Protein AF-A0A952DDN9-F1 (afdb_monomer)

Sequence (124 aa):
MRELANSASNWIVPLLILAVPLYAYAVKRIRVYESFIEGAKEGFTIGVRIMPYLVAILVAIGMFRASGAMDALVWIIRPLTEWAGFPPEALPSSLMRSLSGSAAFAMSSEIFKQYGPDSFIGRL

Radius of gyration: 21.86 Å; Cα contacts (8 Å, |Δi|>4): 52; chains: 1; bounding box: 44×43×56 Å

pLDDT: mean 84.88, std 7.27, range [63.59, 96.44]

Solvent-accessible surface area (backbone atoms only — not comparable to full-atom values): 6940 Å² total; per-residue (Å²): 109,71,68,59,53,52,53,56,58,68,47,48,59,62,48,48,67,51,47,55,53,49,45,38,38,75,75,66,66,43,65,54,67,63,54,49,54,52,52,50,53,53,51,49,55,50,48,64,65,47,48,61,58,53,51,52,52,54,49,51,51,49,49,40,53,74,69,46,52,51,61,55,50,38,63,71,44,31,72,60,30,57,73,70,74,41,64,54,85,48,49,66,54,53,52,36,38,76,78,31,65,69,56,24,52,54,49,50,53,50,42,30,72,74,65,32,55,85,30,76,76,46,69,107

Secondary structure (DSSP, 8-state):
-HHHHHHHHHHHHHHHHHHHHHHHHHTT---HHHHHHHHHHHHHHHHHHHHHHHHHHHHHHHHHHHTTHHHHHHHHHHHHHHHTT--GGGHHHHHHHHH-HHHHHHHHHHHHHHH-TTSTTTT-

Mean predicted aligned error: 8.94 Å

Structure (mmCIF, N/CA/C/O backbone):
data_AF-A0A952DDN9-F1
#
_entry.id   AF-A0A952DDN9-F1
#
loop_
_atom_site.group_PDB
_atom_site.id
_atom_site.type_symbol
_atom_site.label_atom_id
_atom_site.label_alt_id
_atom_site.label_comp_id
_atom_site.label_asym_id
_atom_site.label_entity_id
_atom_site.label_seq_id
_atom_site.pdbx_PDB_ins_code
_atom_site.Cartn_x
_atom_site.Cartn_y
_atom_site.Cartn_z
_atom_site.occupancy
_atom_site.B_iso_or_equiv
_atom_site.auth_seq_id
_atom_site.auth_comp_id
_atom_site.auth_asym_id
_atom_site.auth_atom_id
_atom_site.pdbx_PDB_model_num
ATOM 1 N N . MET A 1 1 ? 7.404 -31.406 11.100 1.00 63.59 1 MET A N 1
ATOM 2 C CA . MET A 1 1 ? 7.764 -30.051 11.599 1.00 63.59 1 MET A CA 1
ATOM 3 C C . MET A 1 1 ? 7.113 -28.919 10.808 1.00 63.59 1 MET A C 1
ATOM 5 O O . MET A 1 1 ? 6.492 -28.081 11.443 1.00 63.59 1 MET A O 1
ATOM 9 N N . ARG A 1 2 ? 7.183 -28.890 9.465 1.00 72.19 2 ARG A N 1
ATOM 10 C CA . ARG A 1 2 ? 6.550 -27.824 8.653 1.00 72.19 2 ARG A CA 1
ATOM 11 C C . ARG A 1 2 ? 5.021 -27.731 8.819 1.00 72.19 2 ARG A C 1
ATOM 13 O O . ARG A 1 2 ? 4.493 -26.634 8.911 1.00 72.19 2 ARG A O 1
ATOM 20 N N . GLU A 1 3 ? 4.321 -28.857 8.958 1.00 74.50 3 GLU A N 1
ATOM 21 C CA . GLU A 1 3 ? 2.856 -28.869 9.145 1.00 74.50 3 GLU A CA 1
ATOM 22 C C . GLU A 1 3 ? 2.392 -28.311 10.501 1.00 74.50 3 GLU A C 1
ATOM 24 O O . GLU A 1 3 ? 1.387 -27.604 10.574 1.00 74.50 3 GLU A O 1
ATOM 29 N N . LEU A 1 4 ? 3.158 -28.558 11.571 1.00 75.38 4 LEU A N 1
ATOM 30 C CA . LEU A 1 4 ? 2.894 -27.984 12.896 1.00 75.38 4 LEU A CA 1
ATOM 31 C C . LEU A 1 4 ? 3.148 -26.469 12.904 1.00 75.38 4 LEU A C 1
ATOM 33 O O . LEU A 1 4 ? 2.367 -25.721 13.485 1.00 75.38 4 LEU A O 1
ATOM 37 N N . ALA A 1 5 ? 4.195 -26.012 12.211 1.00 77.50 5 ALA A N 1
ATOM 38 C CA . ALA A 1 5 ? 4.499 -24.589 12.060 1.00 77.50 5 ALA A CA 1
ATOM 39 C C . ALA A 1 5 ? 3.432 -23.843 11.235 1.00 77.50 5 ALA A C 1
ATOM 41 O O . ALA A 1 5 ? 3.024 -22.742 11.608 1.00 77.50 5 ALA A O 1
ATOM 42 N N . ASN A 1 6 ? 2.934 -24.457 10.157 1.00 81.25 6 ASN A N 1
ATOM 43 C CA . ASN A 1 6 ? 1.844 -23.900 9.351 1.00 81.25 6 ASN A CA 1
ATOM 44 C C . ASN A 1 6 ? 0.543 -23.820 10.156 1.00 81.25 6 ASN A C 1
ATOM 46 O O . ASN A 1 6 ? -0.137 -22.797 10.137 1.00 81.25 6 ASN A O 1
ATOM 50 N N . SER A 1 7 ? 0.235 -24.867 10.924 1.00 82.81 7 SER A N 1
ATOM 51 C CA . SER A 1 7 ? -0.935 -24.873 11.803 1.00 82.81 7 SER A CA 1
ATOM 52 C C . SER A 1 7 ? -0.839 -23.768 12.856 1.00 82.81 7 SER A C 1
ATOM 54 O O . SER A 1 7 ? -1.769 -22.983 12.991 1.00 82.81 7 SER A O 1
ATOM 56 N N . ALA A 1 8 ? 0.300 -23.629 13.543 1.00 83.31 8 ALA A N 1
ATOM 57 C CA . ALA A 1 8 ? 0.510 -22.569 14.532 1.00 83.31 8 ALA A CA 1
ATOM 58 C C . ALA A 1 8 ? 0.410 -21.156 13.926 1.00 83.31 8 ALA A C 1
ATOM 60 O O . ALA A 1 8 ? -0.198 -20.270 14.525 1.00 83.31 8 ALA A O 1
ATOM 61 N N . SER A 1 9 ? 0.951 -20.954 12.719 1.00 85.12 9 SER A N 1
ATOM 62 C CA . SER A 1 9 ? 0.891 -19.663 12.019 1.00 85.12 9 SER A CA 1
ATOM 63 C C . SER A 1 9 ? -0.544 -19.264 11.674 1.00 85.12 9 SER A C 1
ATOM 65 O O . SER A 1 9 ? -0.920 -18.107 11.852 1.00 85.12 9 SER A O 1
ATOM 67 N N . ASN A 1 10 ? -1.378 -20.223 11.263 1.00 89.31 10 ASN A N 1
ATOM 68 C CA . ASN A 1 10 ? -2.781 -19.964 10.929 1.00 89.31 10 ASN A CA 1
ATOM 69 C C . ASN A 1 10 ? -3.608 -19.502 12.141 1.00 89.31 10 ASN A C 1
ATOM 71 O O . ASN A 1 10 ? -4.561 -18.740 11.981 1.00 89.31 10 ASN A O 1
ATOM 75 N N . TRP A 1 11 ? -3.233 -19.912 13.356 1.00 92.06 11 TRP A N 1
ATOM 76 C CA . TRP A 1 11 ? -3.920 -19.514 14.590 1.00 92.06 11 TRP A CA 1
ATOM 77 C C . TRP A 1 11 ? -3.488 -18.150 15.135 1.00 92.06 11 TRP A C 1
ATOM 79 O O . TRP A 1 11 ? -4.188 -17.590 15.979 1.00 92.06 11 TRP A O 1
ATOM 89 N N . ILE A 1 12 ? -2.383 -17.578 14.647 1.00 91.25 12 ILE A N 1
ATOM 90 C CA . ILE A 1 12 ? -1.822 -16.349 15.221 1.00 91.2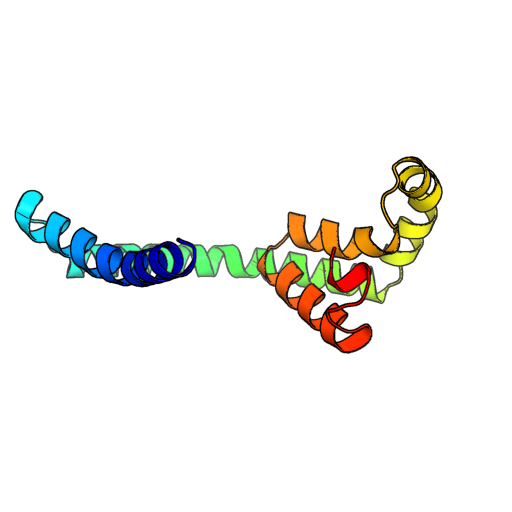5 12 ILE A CA 1
ATOM 91 C C . ILE A 1 12 ? -2.746 -15.141 15.010 1.00 91.25 12 ILE A C 1
ATOM 93 O O . ILE A 1 12 ? -2.951 -14.351 15.929 1.00 91.25 12 ILE A O 1
ATOM 97 N N . VAL A 1 13 ? -3.349 -15.019 13.821 1.00 91.75 13 VAL A N 1
ATOM 98 C CA . VAL A 1 13 ? -4.216 -13.883 13.471 1.00 91.75 13 VAL A CA 1
ATOM 99 C C . VAL A 1 13 ? -5.528 -13.916 14.265 1.00 91.75 13 VAL A C 1
ATOM 101 O O . VAL A 1 13 ? -5.823 -12.918 14.926 1.00 91.75 13 VAL A O 1
ATOM 104 N N . PRO A 1 14 ? -6.292 -15.030 14.299 1.00 93.44 14 PRO A N 1
ATOM 105 C CA . PRO A 1 14 ? -7.482 -15.124 15.145 1.00 93.44 14 PRO A CA 1
ATOM 106 C C . PRO A 1 14 ? -7.182 -14.863 16.623 1.00 93.44 14 PRO A C 1
ATOM 108 O O . PRO A 1 14 ? -7.935 -14.157 17.293 1.00 93.44 14 PRO A O 1
ATOM 111 N N . LEU A 1 15 ? -6.062 -15.394 17.126 1.00 94.62 15 LEU A N 1
ATOM 112 C CA . LEU A 1 15 ? -5.676 -15.226 18.521 1.00 94.62 15 LEU A CA 1
ATOM 113 C C . LEU A 1 15 ? -5.361 -13.766 18.849 1.00 94.62 15 LEU A C 1
ATOM 115 O O . LEU A 1 15 ? -5.801 -13.284 19.885 1.00 94.62 15 LEU A O 1
ATOM 119 N N . LEU A 1 16 ? -4.677 -13.034 17.966 1.00 92.94 16 LEU A N 1
ATOM 120 C CA . LEU A 1 16 ? -4.433 -11.600 18.149 1.00 92.94 16 LEU A CA 1
ATOM 121 C C . LEU A 1 16 ? -5.729 -10.782 18.134 1.00 92.94 16 LEU A C 1
ATOM 123 O O . LEU A 1 16 ? -5.917 -9.928 19.003 1.00 92.94 16 LEU A O 1
ATOM 127 N N . ILE A 1 17 ? -6.633 -11.070 17.191 1.00 91.50 17 ILE A N 1
ATOM 128 C CA . ILE A 1 17 ? -7.930 -10.385 17.078 1.00 91.50 17 ILE A CA 1
ATOM 129 C C . ILE A 1 17 ? -8.770 -10.584 18.344 1.00 91.50 17 ILE A C 1
ATOM 131 O O . ILE A 1 17 ? -9.499 -9.679 18.733 1.00 91.50 17 ILE A O 1
ATOM 135 N N . LEU A 1 18 ? -8.655 -11.734 19.011 1.00 93.12 18 LEU A N 1
ATOM 136 C CA . LEU A 1 18 ? -9.382 -12.017 20.246 1.00 93.12 18 LEU A CA 1
ATOM 137 C C . LEU A 1 18 ? -8.656 -11.476 21.492 1.00 93.12 18 LEU A C 1
ATOM 139 O O . LEU A 1 18 ? -9.268 -10.835 22.347 1.00 93.12 18 LEU A O 1
ATOM 143 N N . ALA A 1 19 ? -7.346 -11.709 21.595 1.00 93.50 19 ALA A N 1
ATOM 144 C CA . ALA A 1 19 ? -6.551 -11.416 22.784 1.00 93.50 19 ALA A CA 1
ATOM 145 C C . ALA A 1 19 ? -6.379 -9.913 23.036 1.00 93.50 19 ALA A C 1
ATOM 147 O O . ALA A 1 19 ? -6.438 -9.484 24.187 1.00 93.50 19 ALA A O 1
ATOM 148 N N . VAL A 1 20 ? -6.191 -9.102 21.988 1.00 92.81 20 VAL A N 1
ATOM 149 C CA . VAL A 1 20 ? -5.960 -7.655 22.138 1.00 92.81 20 VAL A CA 1
ATOM 150 C C . VAL A 1 20 ? -7.194 -6.937 22.722 1.00 92.81 20 VAL A C 1
ATOM 152 O O . VAL A 1 20 ? -7.042 -6.260 23.745 1.00 92.81 20 VAL A O 1
ATOM 155 N N . PRO A 1 21 ? -8.419 -7.116 22.181 1.00 91.06 21 PRO A N 1
ATOM 156 C CA . PRO A 1 21 ? -9.655 -6.622 22.795 1.00 91.06 21 PRO A CA 1
ATOM 157 C C . PRO A 1 21 ? -9.880 -7.134 24.217 1.00 91.06 21 PRO A C 1
ATOM 159 O O . PRO A 1 21 ? -10.199 -6.348 25.108 1.00 91.06 21 PRO A O 1
ATOM 162 N N . LEU A 1 22 ? -9.688 -8.439 24.446 1.00 92.06 22 LEU A N 1
ATOM 163 C CA . LEU A 1 22 ? -9.887 -9.050 25.763 1.00 92.06 22 LEU A CA 1
ATOM 164 C C . LEU A 1 22 ? -8.944 -8.462 26.808 1.00 92.06 22 LEU A C 1
ATOM 166 O O . LEU A 1 22 ? -9.384 -8.152 27.909 1.00 92.06 22 LEU A O 1
ATOM 170 N N . TYR A 1 23 ? -7.674 -8.255 26.468 1.00 92.12 23 TYR A N 1
ATOM 171 C CA . TYR A 1 23 ? -6.706 -7.621 27.358 1.00 92.12 23 TYR A CA 1
ATOM 172 C C . TYR A 1 23 ? -7.067 -6.157 27.646 1.00 92.12 23 TYR A C 1
ATOM 174 O O . TYR A 1 23 ? -7.045 -5.722 28.802 1.00 92.12 23 TYR A O 1
ATOM 182 N N . ALA A 1 24 ? -7.446 -5.397 26.614 1.00 90.38 24 ALA A N 1
ATOM 183 C CA . ALA A 1 24 ? -7.869 -4.006 26.762 1.00 90.38 24 ALA A CA 1
ATOM 184 C C . ALA A 1 24 ? -9.105 -3.869 27.669 1.00 90.38 24 ALA A C 1
ATOM 186 O O . ALA A 1 24 ? -9.168 -2.956 28.497 1.00 90.38 24 ALA A O 1
ATOM 187 N N . TYR A 1 25 ? -10.046 -4.808 27.564 1.00 90.88 25 TYR A N 1
ATOM 188 C CA . TYR A 1 25 ? -11.234 -4.866 28.407 1.00 90.88 25 TYR A CA 1
ATOM 189 C C . TYR A 1 25 ? -10.923 -5.346 29.834 1.00 90.88 25 TYR A C 1
ATOM 191 O O . TYR A 1 25 ? -11.250 -4.663 30.803 1.00 90.88 25 TYR A O 1
ATOM 199 N N . ALA A 1 26 ? -10.268 -6.501 29.983 1.00 89.50 26 ALA A N 1
ATOM 200 C CA . ALA A 1 26 ? -10.097 -7.177 31.268 1.00 89.50 26 ALA A CA 1
ATOM 201 C C . ALA A 1 26 ? -9.034 -6.529 32.168 1.00 89.50 26 ALA A C 1
ATOM 203 O O . ALA A 1 26 ? -9.232 -6.444 33.378 1.00 89.50 26 ALA A O 1
ATOM 204 N N . VAL A 1 27 ? -7.918 -6.063 31.595 1.00 90.00 27 VAL A N 1
ATOM 205 C CA . VAL A 1 27 ? -6.781 -5.524 32.365 1.00 90.00 27 VAL A CA 1
ATOM 206 C C . VAL A 1 27 ? -6.811 -4.003 32.407 1.00 90.00 27 VAL A C 1
ATOM 208 O O . VAL A 1 27 ? -6.642 -3.413 33.471 1.00 90.00 27 VAL A O 1
ATOM 211 N N . LYS A 1 28 ? -7.051 -3.349 31.264 1.00 85.75 28 LYS A N 1
ATOM 212 C CA . LYS A 1 28 ? -7.039 -1.879 31.187 1.00 85.75 28 LYS A CA 1
ATOM 213 C C . LYS A 1 28 ? -8.404 -1.222 31.425 1.00 85.75 28 LYS A C 1
ATOM 215 O O . LYS A 1 28 ? -8.446 -0.003 31.554 1.00 85.75 28 LYS A O 1
ATOM 220 N N . ARG A 1 29 ? -9.499 -1.996 31.490 1.00 87.50 29 ARG A N 1
ATOM 221 C CA . ARG A 1 29 ? -10.887 -1.500 31.622 1.00 87.50 29 ARG A CA 1
ATOM 222 C C . ARG A 1 29 ? -11.230 -0.380 30.631 1.00 87.50 29 ARG A C 1
ATOM 224 O O . ARG A 1 29 ? -11.953 0.558 30.962 1.00 87.50 29 ARG A O 1
ATOM 231 N N . ILE A 1 30 ? -10.704 -0.481 29.411 1.00 88.00 30 ILE A N 1
ATOM 232 C CA . ILE A 1 30 ? -10.978 0.472 28.333 1.00 88.00 30 ILE A CA 1
ATOM 233 C C . ILE A 1 30 ? -12.234 0.020 27.598 1.00 88.00 30 ILE A C 1
ATOM 235 O O . ILE A 1 30 ? -12.460 -1.177 27.393 1.00 88.00 30 ILE A O 1
ATOM 239 N N . ARG A 1 31 ? -13.047 0.982 27.163 1.00 90.88 31 ARG A N 1
ATOM 240 C CA . ARG A 1 31 ? -14.185 0.687 26.303 1.00 90.88 31 ARG A CA 1
ATOM 241 C C . ARG A 1 31 ? -13.699 0.432 24.875 1.00 90.88 31 ARG A C 1
ATOM 243 O O . ARG A 1 31 ? -13.478 1.347 24.087 1.00 90.88 31 ARG A O 1
ATOM 250 N N . VAL A 1 32 ? -13.459 -0.846 24.586 1.00 90.88 32 VAL A N 1
ATOM 251 C CA . VAL A 1 32 ? -12.801 -1.310 23.354 1.00 90.88 32 VAL A CA 1
ATOM 252 C C . VAL A 1 32 ? -13.524 -0.828 22.099 1.00 90.88 32 VAL A C 1
ATOM 254 O O . VAL A 1 32 ? -12.872 -0.442 21.133 1.00 90.88 32 VAL A O 1
ATOM 257 N N . TYR A 1 33 ? -14.858 -0.832 22.116 1.00 89.25 33 TYR A N 1
ATOM 258 C CA . TYR A 1 33 ? -15.657 -0.424 20.968 1.00 89.25 33 TYR A CA 1
ATOM 259 C C . TYR A 1 33 ? -15.475 1.064 20.646 1.00 89.25 33 TYR A C 1
ATOM 261 O O . TYR A 1 33 ? -15.153 1.392 19.506 1.00 89.25 33 TYR A O 1
ATOM 269 N N . GLU A 1 34 ? -15.607 1.968 21.625 1.00 91.56 34 GLU A N 1
ATOM 270 C CA . GLU A 1 34 ? -15.391 3.400 21.385 1.00 91.56 34 GLU A CA 1
ATOM 271 C C . GLU A 1 34 ? -13.970 3.690 20.885 1.00 91.56 34 GLU A C 1
ATOM 273 O O . GLU A 1 34 ? -13.818 4.381 19.877 1.00 91.56 34 GLU A O 1
ATOM 278 N N . SER A 1 35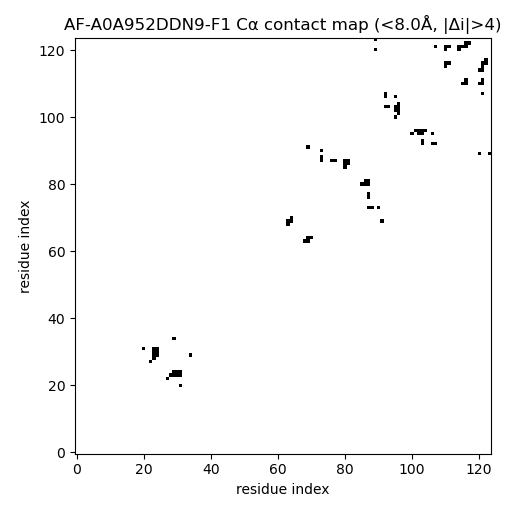 ? -12.942 3.109 21.515 1.00 91.81 35 SER A N 1
ATOM 279 C CA . SER A 1 35 ? -11.548 3.291 21.081 1.00 91.81 35 SER A CA 1
ATOM 280 C C . SER A 1 35 ? -11.291 2.745 19.674 1.00 91.81 35 SER A C 1
ATOM 282 O O . SER A 1 35 ? -10.540 3.344 18.907 1.00 91.81 35 SER A O 1
ATOM 284 N N . PHE A 1 36 ? -11.923 1.628 19.306 1.00 91.19 36 PHE A N 1
ATOM 285 C CA . PHE A 1 36 ? -11.834 1.082 17.954 1.00 91.19 36 PHE A CA 1
ATOM 286 C C . PHE A 1 36 ? -12.441 2.035 16.917 1.00 91.19 36 PHE A C 1
ATOM 288 O O . PHE A 1 36 ? -11.818 2.302 15.891 1.00 91.19 36 PHE A O 1
ATOM 295 N N . ILE A 1 37 ? -13.632 2.578 17.186 1.00 94.62 37 ILE A N 1
ATOM 296 C CA . ILE A 1 37 ? -14.302 3.519 16.278 1.00 94.62 37 ILE A CA 1
ATOM 297 C C . ILE A 1 37 ? -13.507 4.822 16.141 1.00 94.62 37 ILE A C 1
ATOM 299 O O . ILE A 1 37 ? -13.422 5.375 15.045 1.00 94.62 37 ILE A O 1
ATOM 303 N N . GLU A 1 38 ? -12.918 5.315 17.228 1.00 95.19 38 GLU A N 1
ATOM 304 C CA . GLU A 1 38 ? -12.057 6.499 17.206 1.00 95.19 38 GLU A CA 1
ATOM 305 C C . GLU A 1 38 ? -10.808 6.269 16.346 1.00 95.19 38 GLU A C 1
ATOM 307 O O . GLU A 1 38 ? -10.571 7.027 15.402 1.00 95.19 38 GLU A O 1
ATOM 312 N N . GLY A 1 39 ? -10.097 5.158 16.567 1.00 92.88 39 GLY A N 1
ATOM 313 C CA . GLY A 1 39 ? -8.957 4.772 15.733 1.00 92.88 39 GLY A CA 1
ATOM 314 C C . GLY A 1 39 ? -9.335 4.569 14.261 1.00 92.88 39 GLY A C 1
ATOM 315 O O . GLY A 1 39 ? -8.595 4.974 13.365 1.00 92.88 39 GLY A O 1
ATOM 316 N N . ALA A 1 40 ? -10.517 4.011 13.981 1.00 94.25 40 ALA A N 1
ATOM 317 C CA . ALA A 1 40 ? -11.015 3.852 12.616 1.00 94.25 40 ALA A CA 1
ATOM 318 C C . ALA A 1 40 ? -11.280 5.203 11.924 1.00 94.25 40 ALA A C 1
ATOM 320 O O . ALA A 1 40 ? -10.943 5.366 10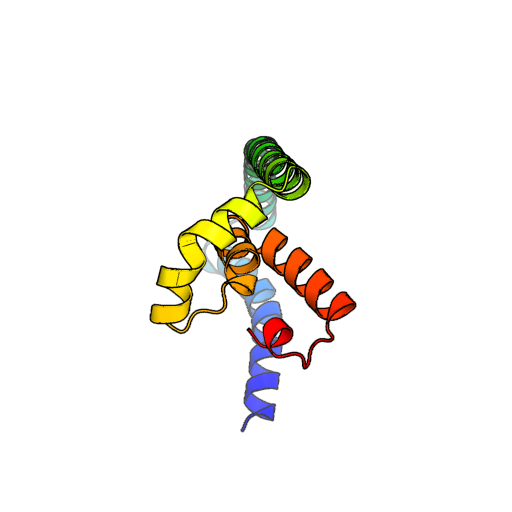.750 1.00 94.25 40 ALA A O 1
ATOM 321 N N . LYS A 1 41 ? -11.844 6.193 12.631 1.00 95.69 41 LYS A N 1
ATOM 322 C CA . LYS A 1 41 ? -12.072 7.550 12.094 1.00 95.69 41 LYS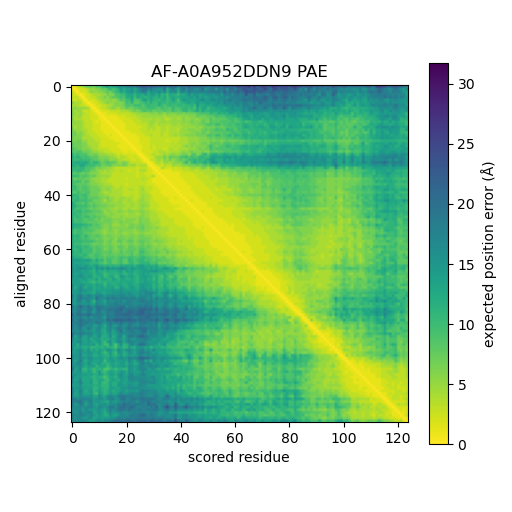 A CA 1
ATOM 323 C C . LYS A 1 41 ? -10.764 8.282 11.803 1.00 95.69 41 LYS A C 1
ATOM 325 O O . LYS A 1 41 ? -10.642 8.941 10.765 1.00 95.69 41 LYS A O 1
ATOM 330 N N . GLU A 1 42 ? -9.789 8.164 12.699 1.00 95.81 42 GLU A N 1
ATOM 331 C CA . GLU A 1 42 ? -8.457 8.735 12.503 1.00 95.81 42 GLU A CA 1
ATOM 332 C C . GLU A 1 42 ? -7.771 8.092 11.292 1.00 95.81 42 GLU A C 1
ATOM 334 O O . GLU A 1 42 ? -7.348 8.795 10.370 1.00 95.81 42 GLU A O 1
ATOM 339 N N . GLY A 1 43 ? -7.771 6.758 11.226 1.00 94.50 43 GLY A N 1
ATOM 340 C CA . GLY A 1 43 ? -7.234 6.001 10.097 1.00 94.50 43 GLY A CA 1
ATOM 341 C C . GLY A 1 43 ? -7.899 6.359 8.767 1.00 94.50 43 GLY A C 1
ATOM 342 O O . GLY A 1 43 ? -7.208 6.551 7.768 1.00 94.50 43 GLY A O 1
ATOM 343 N N 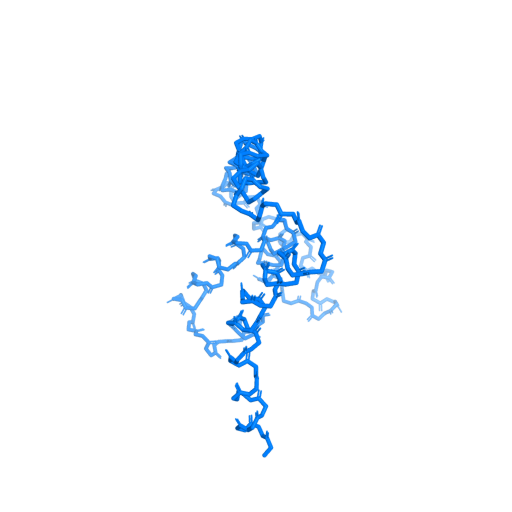. PHE A 1 44 ? -9.224 6.535 8.747 1.00 96.00 44 PHE A N 1
ATOM 344 C CA . PHE A 1 44 ? -9.949 6.983 7.556 1.00 96.00 44 PHE A CA 1
ATOM 345 C C . PHE A 1 44 ? -9.495 8.377 7.104 1.00 96.00 44 PHE A C 1
ATOM 347 O O . PHE A 1 44 ? -9.227 8.595 5.923 1.00 96.00 44 PHE A O 1
ATOM 354 N N . THR A 1 45 ? -9.340 9.308 8.047 1.00 96.19 45 THR A N 1
ATOM 355 C CA . THR A 1 45 ? -8.869 10.672 7.761 1.00 96.19 45 THR A CA 1
ATOM 356 C C . THR A 1 45 ? -7.452 10.664 7.187 1.00 96.19 45 THR A C 1
ATOM 358 O O . THR A 1 45 ? -7.172 11.358 6.207 1.00 96.19 45 THR A O 1
ATOM 361 N N . ILE A 1 46 ? -6.560 9.849 7.757 1.00 96.31 46 ILE A N 1
ATOM 362 C CA . ILE A 1 46 ? -5.200 9.648 7.244 1.00 96.31 46 ILE A CA 1
ATOM 363 C C . ILE A 1 46 ? -5.246 9.050 5.833 1.00 96.31 46 ILE A C 1
ATOM 365 O O . ILE A 1 46 ? -4.573 9.553 4.935 1.00 96.31 46 ILE A O 1
ATOM 369 N N . GLY A 1 47 ? -6.082 8.034 5.606 1.00 93.56 47 GLY A N 1
ATOM 370 C CA . GLY A 1 47 ? -6.275 7.417 4.294 1.00 93.56 47 GLY A CA 1
ATOM 371 C C . GLY A 1 47 ? -6.697 8.432 3.231 1.00 93.56 47 GLY A C 1
ATOM 372 O O . GLY A 1 47 ? -6.061 8.519 2.181 1.00 93.56 47 GLY A O 1
ATOM 373 N N . VAL A 1 48 ? -7.698 9.268 3.525 1.00 96.44 48 VAL A N 1
ATOM 374 C CA . VAL A 1 48 ? -8.150 10.347 2.626 1.00 96.44 48 VAL A CA 1
ATOM 375 C C . VAL A 1 48 ? -7.045 11.357 2.330 1.00 96.44 48 VAL A C 1
ATOM 377 O O . VAL A 1 48 ? -6.941 11.825 1.200 1.00 96.44 48 VAL A O 1
ATOM 380 N N . ARG A 1 49 ? -6.176 11.657 3.300 1.00 94.75 49 ARG A N 1
ATOM 381 C CA . ARG A 1 49 ? -5.020 12.539 3.081 1.00 94.75 49 ARG A CA 1
ATOM 382 C C . ARG A 1 49 ? -3.931 11.906 2.216 1.00 94.75 49 ARG A C 1
ATOM 384 O O . ARG A 1 49 ? -3.299 12.629 1.455 1.00 94.75 49 ARG A O 1
ATOM 391 N N . ILE A 1 50 ? -3.697 10.598 2.323 1.00 93.31 50 ILE A N 1
ATOM 392 C CA . ILE A 1 50 ? -2.640 9.888 1.579 1.00 93.31 50 ILE A CA 1
ATOM 393 C C . ILE A 1 50 ? -3.081 9.547 0.146 1.00 93.31 50 ILE A C 1
ATOM 395 O O . ILE A 1 50 ? -2.253 9.551 -0.765 1.00 93.31 50 ILE A O 1
ATOM 399 N N . MET A 1 51 ? -4.377 9.301 -0.079 1.00 93.06 51 MET A N 1
ATOM 400 C CA . MET A 1 51 ? -4.928 8.927 -1.389 1.00 93.06 51 MET A CA 1
ATOM 401 C C . MET A 1 51 ? -4.471 9.836 -2.551 1.00 93.06 51 MET A C 1
ATOM 403 O O . MET A 1 51 ? -3.990 9.292 -3.546 1.00 93.06 51 MET A O 1
ATOM 407 N N . PRO A 1 52 ? -4.529 11.182 -2.458 1.00 93.50 52 PRO A N 1
ATOM 408 C CA . PRO A 1 52 ? -4.077 12.065 -3.535 1.00 93.50 52 PRO A CA 1
ATOM 409 C C . PRO A 1 52 ? -2.605 11.871 -3.915 1.00 93.50 52 PRO A C 1
ATOM 411 O O . PRO A 1 52 ? -2.276 11.850 -5.100 1.00 93.50 52 PRO A O 1
ATOM 414 N N . TYR A 1 53 ? -1.724 11.678 -2.930 1.00 90.56 53 TYR A N 1
ATOM 415 C CA . TYR A 1 53 ? -0.298 11.444 -3.175 1.00 90.56 53 TYR A CA 1
ATOM 416 C C . TYR A 1 53 ? -0.069 10.117 -3.898 1.00 90.56 53 TYR A C 1
ATOM 418 O O . TYR A 1 53 ? 0.716 10.060 -4.844 1.00 90.56 53 TYR A O 1
ATOM 426 N N . LEU A 1 54 ? -0.791 9.064 -3.499 1.00 88.81 54 LEU A N 1
ATOM 427 C CA . LEU A 1 54 ? -0.723 7.768 -4.175 1.00 88.81 54 LEU A CA 1
ATOM 428 C C . LEU A 1 54 ? -1.189 7.876 -5.626 1.00 88.81 54 LEU A C 1
ATOM 430 O O . LEU A 1 54 ? -0.506 7.379 -6.515 1.00 88.81 54 LEU A O 1
ATOM 434 N N . VAL A 1 55 ? -2.308 8.558 -5.881 1.00 90.19 55 VAL A N 1
ATOM 435 C CA . VAL A 1 55 ? -2.805 8.781 -7.247 1.00 90.19 55 VAL A CA 1
ATOM 436 C C . VAL A 1 55 ? -1.773 9.544 -8.076 1.00 90.19 55 VAL A C 1
ATOM 438 O O . VAL A 1 55 ? -1.457 9.111 -9.179 1.00 90.19 55 VAL A O 1
ATOM 441 N N . ALA A 1 56 ? -1.195 10.623 -7.545 1.00 91.12 56 ALA A N 1
ATOM 442 C CA . ALA A 1 56 ? -0.187 11.408 -8.254 1.00 91.12 56 ALA A CA 1
ATOM 443 C C . ALA A 1 56 ? 1.046 10.569 -8.632 1.00 91.12 56 ALA A C 1
ATOM 445 O O . ALA A 1 56 ? 1.480 10.600 -9.783 1.00 91.12 56 ALA A O 1
ATOM 446 N N . ILE A 1 57 ? 1.577 9.778 -7.693 1.00 87.38 57 ILE A N 1
ATOM 447 C CA . ILE A 1 57 ? 2.729 8.899 -7.934 1.00 87.38 57 ILE A CA 1
ATOM 448 C C . ILE A 1 57 ? 2.383 7.823 -8.970 1.00 87.38 57 ILE A C 1
ATOM 450 O O . ILE A 1 57 ? 3.136 7.627 -9.921 1.00 87.38 57 ILE A O 1
ATOM 454 N N . LEU A 1 58 ? 1.237 7.148 -8.831 1.00 85.31 58 LEU A N 1
ATOM 455 C CA . LEU A 1 58 ? 0.816 6.095 -9.761 1.00 85.31 58 LEU A CA 1
ATOM 456 C C . LEU A 1 58 ? 0.588 6.637 -11.179 1.00 85.31 58 LEU A C 1
ATOM 458 O O . LEU A 1 58 ? 0.997 5.997 -12.147 1.00 85.31 58 LEU A O 1
ATOM 462 N N . VAL A 1 59 ? -0.010 7.825 -11.311 1.00 89.88 59 VAL A N 1
ATOM 463 C CA . VAL A 1 59 ? -0.194 8.503 -12.602 1.00 89.88 59 VAL A CA 1
ATOM 464 C C . VAL A 1 59 ? 1.151 8.903 -13.203 1.00 89.88 59 VAL A C 1
ATOM 466 O O . VAL A 1 59 ? 1.396 8.604 -14.369 1.00 89.88 59 VAL A O 1
ATOM 469 N N . ALA A 1 60 ? 2.050 9.512 -12.423 1.00 88.62 60 ALA A N 1
ATOM 470 C CA . ALA A 1 60 ? 3.375 9.909 -12.896 1.00 88.62 60 ALA A CA 1
ATOM 471 C C . ALA A 1 60 ? 4.190 8.706 -13.390 1.00 88.62 60 ALA A C 1
ATOM 473 O O . ALA A 1 60 ? 4.783 8.755 -14.464 1.00 88.62 60 ALA A O 1
ATOM 474 N N . ILE A 1 61 ? 4.160 7.597 -12.649 1.00 83.38 61 ILE A N 1
ATOM 475 C CA . ILE A 1 61 ? 4.775 6.330 -13.053 1.00 83.38 61 ILE A CA 1
ATOM 476 C C . ILE A 1 61 ? 4.134 5.799 -14.340 1.00 83.38 61 ILE A C 1
ATOM 478 O O . ILE A 1 61 ? 4.846 5.374 -15.250 1.00 83.38 61 ILE A O 1
ATOM 482 N N . GLY A 1 62 ? 2.801 5.811 -14.430 1.00 85.00 62 GLY A N 1
ATOM 483 C CA . GLY A 1 62 ? 2.075 5.381 -15.624 1.00 85.00 62 GLY A CA 1
ATOM 484 C C . GLY A 1 62 ? 2.480 6.186 -16.858 1.00 85.00 62 GLY A C 1
ATOM 485 O O . GLY A 1 62 ? 2.802 5.604 -17.891 1.00 85.00 62 GLY A O 1
ATOM 486 N N . MET A 1 63 ? 2.558 7.512 -16.724 1.00 90.12 63 MET A N 1
ATOM 487 C CA . MET A 1 63 ? 3.041 8.415 -17.771 1.00 90.12 63 MET A CA 1
ATOM 488 C C . MET A 1 63 ? 4.506 8.148 -18.131 1.00 90.12 63 MET A C 1
ATOM 490 O O . MET A 1 63 ? 4.835 8.079 -19.310 1.00 90.12 63 MET A O 1
ATOM 494 N N . PHE A 1 64 ? 5.375 7.959 -17.135 1.00 86.81 64 PHE A N 1
ATOM 495 C CA . PHE A 1 64 ? 6.802 7.682 -17.326 1.00 86.81 64 PHE A CA 1
ATOM 496 C C . PHE A 1 64 ? 7.060 6.350 -18.048 1.00 86.81 64 PHE A C 1
ATOM 498 O O . PHE A 1 64 ? 7.999 6.231 -18.834 1.00 86.81 64 PHE A O 1
ATOM 505 N N . ARG A 1 65 ? 6.207 5.346 -17.815 1.00 82.12 65 ARG A N 1
ATOM 506 C CA . ARG A 1 65 ? 6.225 4.084 -18.565 1.00 82.12 65 ARG A CA 1
ATOM 507 C C . ARG A 1 65 ? 5.678 4.258 -19.979 1.00 82.12 65 ARG A C 1
ATOM 509 O O . ARG A 1 65 ? 6.318 3.821 -20.925 1.00 82.12 65 ARG A O 1
ATOM 516 N N . ALA A 1 66 ? 4.520 4.903 -20.131 1.00 87.06 66 ALA A N 1
ATOM 517 C CA . ALA A 1 66 ? 3.868 5.079 -21.430 1.00 87.06 66 ALA A CA 1
ATOM 518 C C . ALA A 1 66 ? 4.673 5.963 -22.399 1.00 87.06 66 ALA A C 1
ATOM 520 O O . ALA A 1 66 ? 4.541 5.819 -23.610 1.00 87.06 66 ALA A O 1
ATOM 521 N N . SER A 1 67 ? 5.516 6.859 -21.881 1.00 91.25 67 SER A N 1
ATOM 522 C CA . SER A 1 67 ? 6.387 7.715 -22.690 1.00 91.25 67 SER A CA 1
ATOM 523 C C . SER A 1 67 ? 7.648 7.019 -23.218 1.00 91.25 67 SER A C 1
ATOM 525 O O . SER A 1 67 ? 8.385 7.632 -23.985 1.00 91.25 67 SER A O 1
ATOM 527 N N . GLY A 1 68 ? 7.939 5.781 -22.795 1.00 85.06 68 GLY A N 1
ATOM 528 C CA . GLY A 1 68 ? 9.190 5.080 -23.124 1.00 85.06 68 GLY A CA 1
ATOM 529 C C . GLY A 1 68 ? 10.423 5.609 -22.375 1.00 85.06 68 GLY A C 1
ATOM 530 O O . GLY A 1 68 ? 11.539 5.143 -22.602 1.00 85.06 68 GLY A O 1
ATOM 531 N N . ALA A 1 69 ? 10.251 6.563 -21.451 1.00 86.88 69 ALA A N 1
ATOM 532 C CA . ALA A 1 69 ? 11.355 7.109 -20.663 1.00 86.88 69 ALA A CA 1
ATOM 533 C C . ALA A 1 69 ? 11.983 6.057 -19.733 1.00 86.88 69 ALA A C 1
ATOM 535 O O . ALA A 1 69 ? 13.190 6.086 -19.494 1.00 86.88 69 ALA A O 1
ATOM 536 N N . MET A 1 70 ? 11.184 5.096 -19.254 1.00 84.44 70 MET A N 1
ATOM 537 C CA . MET A 1 70 ? 11.686 3.949 -18.494 1.00 84.44 70 MET A CA 1
ATOM 538 C C . MET A 1 70 ? 12.656 3.093 -19.322 1.00 84.44 70 MET A C 1
ATOM 540 O O . MET A 1 70 ? 13.722 2.743 -18.825 1.00 84.44 70 MET A O 1
ATOM 544 N N . ASP A 1 71 ? 12.338 2.806 -20.586 1.00 83.94 71 ASP A N 1
ATOM 545 C CA . ASP A 1 71 ? 13.197 1.994 -21.460 1.00 83.94 71 ASP A CA 1
ATOM 546 C C . ASP A 1 71 ? 14.515 2.712 -21.777 1.00 83.94 71 ASP A C 1
ATOM 548 O O . ASP A 1 71 ? 15.588 2.105 -21.755 1.00 83.94 71 ASP A O 1
ATOM 552 N N . ALA A 1 72 ? 14.456 4.031 -21.986 1.00 86.38 72 ALA A N 1
ATOM 553 C CA . ALA A 1 72 ? 15.647 4.862 -22.150 1.00 86.38 72 ALA A CA 1
ATOM 554 C C . ALA A 1 72 ? 16.539 4.845 -20.895 1.00 86.38 72 ALA A C 1
ATOM 556 O O . ALA A 1 72 ? 17.762 4.737 -20.998 1.00 86.38 72 ALA A O 1
ATOM 557 N N . LEU A 1 73 ? 15.936 4.911 -19.705 1.00 84.50 73 LEU A N 1
ATOM 558 C CA . LEU A 1 73 ? 16.650 4.863 -18.429 1.00 84.50 73 LEU A CA 1
ATOM 559 C C . LEU A 1 73 ? 17.314 3.495 -18.215 1.00 84.50 73 LEU A C 1
ATOM 561 O O . LEU A 1 73 ? 18.485 3.435 -17.841 1.00 84.50 73 LEU A O 1
ATOM 565 N N . VAL A 1 74 ? 16.608 2.403 -18.523 1.00 83.50 74 VAL A N 1
ATOM 566 C CA . VAL A 1 74 ? 17.169 1.045 -18.497 1.00 83.50 74 VAL A CA 1
ATOM 567 C C . VAL A 1 74 ? 18.351 0.932 -19.457 1.00 83.50 74 VAL A C 1
ATOM 569 O O . VAL A 1 74 ? 19.389 0.413 -19.061 1.00 83.50 74 VAL A O 1
ATOM 572 N N . TRP A 1 75 ? 18.253 1.466 -20.678 1.00 84.44 75 TRP A N 1
ATOM 573 C CA . TRP A 1 75 ? 19.339 1.411 -21.662 1.00 84.44 75 TRP A CA 1
ATOM 574 C C . TRP A 1 75 ? 20.615 2.129 -21.194 1.00 84.44 75 TRP A C 1
ATOM 576 O O . TRP A 1 75 ? 21.714 1.616 -21.391 1.00 84.44 75 TRP A O 1
ATOM 586 N N . ILE A 1 76 ? 20.474 3.276 -20.520 1.00 85.88 76 ILE A N 1
ATOM 587 C CA . ILE A 1 76 ? 21.604 4.046 -19.972 1.00 85.88 76 ILE A CA 1
ATOM 588 C C . ILE A 1 76 ? 22.277 3.311 -18.806 1.00 85.88 76 ILE A C 1
ATOM 590 O O . ILE A 1 76 ? 23.503 3.308 -18.702 1.00 85.88 76 ILE A O 1
ATOM 594 N N . ILE A 1 77 ? 21.490 2.703 -17.914 1.00 83.12 77 ILE A N 1
ATOM 595 C CA . ILE A 1 77 ? 21.998 2.061 -16.690 1.00 83.12 77 ILE A CA 1
ATOM 596 C C . ILE A 1 77 ? 22.457 0.620 -16.949 1.00 83.12 77 ILE A C 1
ATOM 598 O O . ILE A 1 77 ? 23.285 0.095 -16.204 1.00 83.12 77 ILE A O 1
ATOM 602 N N . ARG A 1 78 ? 22.001 0.012 -18.049 1.00 82.56 78 ARG A N 1
ATOM 603 C CA . ARG A 1 78 ? 22.333 -1.343 -18.497 1.00 82.56 78 ARG A CA 1
ATOM 604 C C . ARG A 1 78 ? 23.791 -1.768 -18.262 1.00 82.56 78 ARG A C 1
ATOM 606 O O . ARG A 1 78 ? 23.960 -2.780 -17.582 1.00 82.56 78 ARG A O 1
ATOM 613 N N . PRO A 1 79 ? 24.829 -1.039 -18.726 1.00 82.25 79 PRO A N 1
ATOM 614 C CA . PRO A 1 79 ? 26.222 -1.457 -18.532 1.00 82.25 79 PRO A CA 1
ATOM 615 C C . PRO A 1 79 ? 26.628 -1.556 -17.054 1.00 82.25 79 PRO A C 1
ATOM 617 O O . PRO A 1 79 ? 27.453 -2.394 -16.699 1.00 82.25 79 PRO A O 1
ATOM 620 N N . LEU A 1 80 ? 26.033 -0.740 -16.177 1.00 81.56 80 LEU A N 1
ATOM 621 C CA . LEU A 1 80 ? 26.288 -0.775 -14.737 1.00 81.56 80 LEU A CA 1
ATOM 622 C C . LEU A 1 80 ? 25.563 -1.950 -14.067 1.00 81.56 80 LEU A C 1
ATOM 624 O O . LEU A 1 80 ? 26.138 -2.636 -13.224 1.00 81.56 80 LEU A O 1
ATOM 628 N N . THR A 1 81 ? 24.310 -2.203 -14.448 1.00 79.44 81 THR A N 1
ATOM 629 C CA . THR A 1 81 ? 23.519 -3.317 -13.903 1.00 79.44 81 THR A CA 1
ATOM 630 C C . THR A 1 81 ? 24.011 -4.681 -14.366 1.00 79.44 81 THR A C 1
ATOM 632 O O . THR A 1 81 ? 24.085 -5.594 -13.549 1.00 79.44 81 THR A O 1
ATOM 635 N N . GLU A 1 82 ? 24.430 -4.815 -15.627 1.00 79.81 82 GLU A N 1
ATOM 636 C CA . GLU A 1 82 ? 25.029 -6.053 -16.140 1.00 79.81 82 GLU A CA 1
ATOM 637 C C . GLU A 1 82 ? 26.362 -6.351 -15.440 1.00 79.81 82 GLU A C 1
ATOM 639 O O . GLU A 1 82 ? 26.617 -7.497 -15.073 1.00 79.81 82 GLU A O 1
ATOM 644 N N . TRP A 1 83 ? 27.168 -5.321 -15.155 1.00 80.69 83 TRP A N 1
ATOM 645 C CA . TRP A 1 83 ? 28.383 -5.471 -14.350 1.00 80.69 83 TRP A CA 1
ATOM 646 C C . TRP A 1 83 ? 28.089 -5.922 -12.909 1.00 80.69 83 TRP A C 1
ATOM 648 O O . TRP A 1 83 ? 28.828 -6.730 -12.351 1.00 80.69 83 TRP A O 1
ATOM 658 N N . ALA A 1 84 ? 26.984 -5.454 -12.321 1.00 78.88 84 ALA A N 1
ATOM 659 C CA . ALA A 1 84 ? 26.529 -5.854 -10.989 1.00 78.88 84 ALA A CA 1
ATOM 660 C C . ALA A 1 84 ? 25.782 -7.208 -10.955 1.00 78.88 84 ALA A C 1
ATOM 662 O O . ALA A 1 84 ? 25.371 -7.645 -9.880 1.00 78.88 84 ALA A O 1
ATOM 663 N N . GLY A 1 85 ? 25.576 -7.869 -12.104 1.00 75.06 85 GLY A N 1
ATOM 664 C CA . GLY A 1 85 ? 24.799 -9.111 -12.205 1.00 75.06 85 GLY A CA 1
ATOM 665 C C . GLY A 1 85 ? 23.290 -8.932 -11.986 1.00 75.06 85 GLY A C 1
ATOM 666 O O . GLY A 1 85 ? 22.588 -9.909 -11.723 1.00 75.06 85 GLY A O 1
ATOM 667 N N . PHE A 1 86 ? 22.783 -7.699 -12.072 1.00 75.88 86 PHE A N 1
ATOM 668 C CA . PHE A 1 86 ? 21.368 -7.377 -11.923 1.00 75.88 86 PHE A CA 1
ATOM 669 C C . PHE A 1 86 ? 20.694 -7.310 -13.303 1.00 75.88 86 PHE A C 1
ATOM 671 O O . PHE A 1 86 ? 21.131 -6.515 -14.139 1.00 75.88 86 PHE A O 1
ATOM 678 N N . PRO A 1 87 ? 19.639 -8.105 -13.571 1.00 74.69 87 PRO A N 1
ATOM 679 C CA . PRO A 1 87 ? 18.961 -8.078 -14.861 1.00 74.69 87 PRO A CA 1
ATOM 680 C C . PRO A 1 87 ? 18.311 -6.699 -15.091 1.00 74.69 87 PRO A C 1
ATOM 682 O O . PRO A 1 87 ? 17.486 -6.274 -14.272 1.00 74.69 87 PRO A O 1
ATOM 685 N N 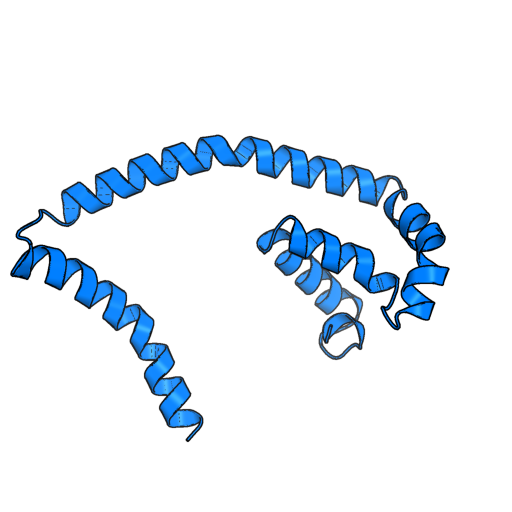. PRO A 1 88 ? 18.648 -5.986 -16.182 1.00 70.56 88 PRO A N 1
ATOM 686 C CA . PRO A 1 88 ? 18.106 -4.656 -16.475 1.00 70.56 88 PRO A CA 1
ATOM 687 C C . PRO A 1 88 ? 16.572 -4.635 -16.558 1.00 70.56 88 PRO A C 1
ATOM 689 O O . PRO A 1 88 ? 15.936 -3.646 -16.202 1.00 70.56 88 PRO A O 1
ATOM 692 N N . GLU A 1 89 ? 15.960 -5.749 -16.958 1.00 72.19 89 GLU A N 1
ATOM 693 C CA . GLU A 1 89 ? 14.512 -5.926 -17.090 1.00 72.19 89 GLU A CA 1
ATOM 694 C C . GLU A 1 89 ? 13.787 -5.958 -15.732 1.00 72.19 89 GLU A C 1
ATOM 696 O O . GLU A 1 89 ? 12.575 -5.751 -15.673 1.00 72.19 89 GLU A O 1
ATOM 701 N N . ALA A 1 90 ? 14.516 -6.172 -14.630 1.00 74.19 90 ALA A N 1
ATOM 702 C CA . ALA A 1 90 ? 13.986 -6.119 -13.267 1.00 74.19 90 ALA A CA 1
ATOM 703 C C . ALA A 1 90 ? 14.112 -4.725 -12.618 1.00 74.19 90 ALA A C 1
ATOM 705 O O . ALA A 1 90 ? 13.592 -4.493 -11.521 1.00 74.19 90 ALA A O 1
ATOM 706 N N . LEU A 1 91 ? 14.776 -3.759 -13.270 1.00 75.38 91 LEU A N 1
ATOM 707 C CA . LEU A 1 91 ? 14.851 -2.376 -12.774 1.00 75.38 91 LEU A CA 1
ATOM 708 C C . LEU A 1 91 ? 13.458 -1.746 -12.607 1.00 75.38 91 LEU A C 1
ATOM 710 O O . LEU A 1 91 ? 13.187 -1.187 -11.542 1.00 75.38 91 LEU A O 1
ATOM 714 N N . PRO A 1 92 ? 12.529 -1.864 -13.576 1.00 76.12 92 PRO A N 1
ATOM 715 C CA . PRO A 1 92 ? 11.203 -1.284 -13.415 1.00 76.12 92 PRO A CA 1
ATOM 716 C C . PRO A 1 92 ? 10.430 -1.916 -12.249 1.00 76.12 92 PRO A C 1
ATOM 718 O O . PRO A 1 92 ? 9.846 -1.193 -11.448 1.00 76.12 92 PRO A O 1
ATOM 721 N N . SER A 1 93 ? 10.455 -3.244 -12.095 1.00 73.38 93 SER A N 1
ATOM 722 C CA . SER A 1 93 ? 9.726 -3.939 -11.021 1.00 73.38 93 SER A CA 1
ATOM 723 C C . SER A 1 93 ? 10.300 -3.652 -9.626 1.00 73.38 93 SER A C 1
ATOM 725 O O . SER A 1 93 ? 9.544 -3.444 -8.673 1.00 73.38 93 SER A O 1
ATOM 727 N N . SER A 1 94 ? 11.624 -3.558 -9.499 1.00 75.94 94 SER A N 1
ATOM 728 C CA . SER A 1 94 ? 12.308 -3.207 -8.244 1.00 75.94 94 SER A CA 1
ATOM 729 C C . SER A 1 94 ? 12.083 -1.750 -7.812 1.00 75.94 94 SER A C 1
ATOM 731 O O . SER A 1 94 ? 11.847 -1.486 -6.626 1.00 75.94 94 SER A O 1
ATOM 733 N N . LEU A 1 95 ? 12.068 -0.805 -8.759 1.00 75.75 95 LEU A N 1
ATOM 734 C CA . LEU A 1 95 ? 11.698 0.589 -8.493 1.00 75.75 95 LEU A CA 1
ATOM 735 C C . LEU A 1 95 ? 10.244 0.689 -8.029 1.00 75.75 95 LEU A C 1
ATOM 737 O O . LEU A 1 95 ? 9.953 1.346 -7.028 1.00 75.75 95 LEU A O 1
ATOM 741 N N . MET A 1 96 ? 9.339 -0.028 -8.700 1.00 76.88 96 MET A N 1
ATOM 742 C CA . MET A 1 96 ? 7.930 -0.082 -8.312 1.00 76.88 96 MET A CA 1
ATOM 743 C C . MET A 1 96 ? 7.748 -0.609 -6.891 1.00 76.88 96 MET A C 1
ATOM 745 O O . MET A 1 96 ? 6.966 -0.047 -6.129 1.00 76.88 96 MET A O 1
ATOM 749 N N . ARG A 1 97 ? 8.515 -1.631 -6.498 1.00 77.12 97 ARG A N 1
ATOM 750 C CA . ARG A 1 97 ? 8.483 -2.198 -5.143 1.00 77.12 97 ARG A CA 1
ATOM 751 C C . ARG A 1 97 ? 8.977 -1.236 -4.073 1.00 77.12 97 ARG A C 1
ATOM 753 O O . ARG A 1 97 ? 8.393 -1.211 -2.993 1.00 77.12 97 ARG A O 1
ATOM 760 N N . SER A 1 98 ? 10.000 -0.441 -4.372 1.00 76.81 98 SER A N 1
ATOM 761 C CA . SER A 1 98 ? 10.509 0.582 -3.450 1.00 76.81 98 SER A CA 1
ATOM 762 C C . SER A 1 98 ? 9.506 1.718 -3.227 1.00 76.81 98 SER A C 1
ATOM 764 O O . SER A 1 98 ? 9.406 2.238 -2.120 1.00 76.81 98 SER A O 1
ATOM 766 N N . LEU A 1 99 ? 8.746 2.090 -4.262 1.00 76.31 99 LEU A N 1
ATOM 767 C CA . LEU A 1 99 ? 7.769 3.181 -4.188 1.00 76.31 99 LEU A CA 1
ATOM 768 C C . LEU A 1 99 ? 6.408 2.732 -3.639 1.00 76.31 99 LEU A C 1
ATOM 770 O O . LEU A 1 99 ? 5.740 3.500 -2.950 1.00 76.31 99 LEU A O 1
ATOM 774 N N . SER A 1 100 ? 5.972 1.506 -3.945 1.00 77.56 100 SER A N 1
ATOM 775 C CA . SER A 1 100 ? 4.701 0.965 -3.467 1.00 77.56 100 SER A CA 1
ATOM 776 C C . SER A 1 100 ? 4.663 -0.564 -3.505 1.00 77.56 100 SER A C 1
ATOM 778 O O . SER A 1 100 ? 4.695 -1.193 -4.565 1.00 77.56 100 SER A O 1
ATOM 780 N N . GLY A 1 101 ? 4.482 -1.178 -2.333 1.00 74.44 101 GLY A N 1
ATOM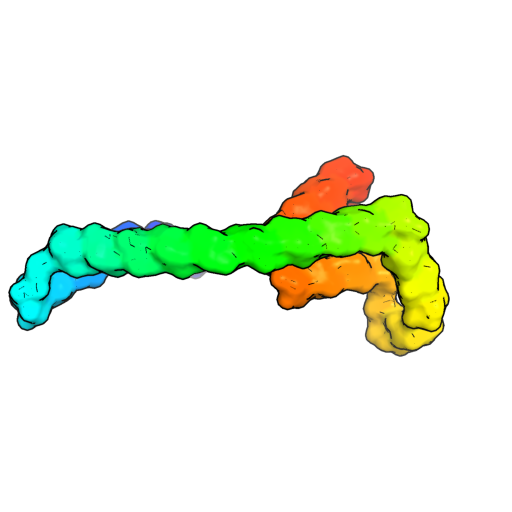 781 C CA . GLY A 1 101 ? 4.315 -2.629 -2.219 1.00 74.44 101 GLY A CA 1
ATOM 782 C C . GLY A 1 101 ? 3.078 -3.158 -2.957 1.00 74.44 101 GLY A C 1
ATOM 783 O O . GLY A 1 101 ? 3.139 -4.225 -3.565 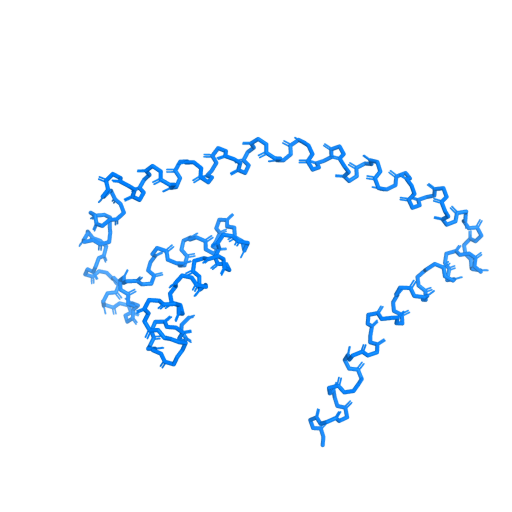1.00 74.44 101 GLY A O 1
ATOM 784 N N . SER A 1 102 ? 1.975 -2.400 -2.975 1.00 77.81 102 SER A N 1
ATOM 785 C CA . SER A 1 102 ? 0.759 -2.782 -3.705 1.00 77.81 102 SER A CA 1
ATOM 786 C C . SER A 1 102 ? 0.922 -2.645 -5.221 1.00 77.81 102 SER A C 1
ATOM 788 O O . SER A 1 102 ? 0.421 -3.487 -5.966 1.00 77.81 102 SER A O 1
ATOM 790 N N . ALA A 1 103 ? 1.671 -1.643 -5.690 1.00 73.75 103 ALA A N 1
ATOM 791 C CA . ALA A 1 103 ? 1.964 -1.483 -7.112 1.00 73.75 103 ALA A CA 1
ATOM 792 C C . ALA A 1 103 ? 2.932 -2.563 -7.626 1.00 73.75 103 ALA A C 1
ATOM 794 O O . ALA A 1 103 ? 2.742 -3.083 -8.725 1.00 73.75 103 ALA A O 1
ATOM 795 N N . ALA A 1 104 ? 3.920 -2.963 -6.819 1.00 77.12 104 ALA A N 1
ATOM 796 C CA . ALA A 1 104 ? 4.766 -4.109 -7.140 1.00 77.12 104 ALA A CA 1
ATOM 797 C C . ALA A 1 104 ? 3.985 -5.418 -7.209 1.00 77.12 104 ALA A C 1
ATOM 799 O O . ALA A 1 104 ? 4.196 -6.185 -8.139 1.00 77.12 104 ALA A O 1
ATOM 800 N N . PHE A 1 105 ? 3.043 -5.651 -6.291 1.00 81.25 105 PHE A N 1
ATOM 801 C CA . PHE A 1 105 ? 2.190 -6.839 -6.354 1.00 81.25 105 PHE A CA 1
ATOM 802 C C . PHE A 1 105 ? 1.362 -6.889 -7.649 1.00 81.25 105 PHE A C 1
ATOM 804 O O . PHE A 1 105 ? 1.290 -7.932 -8.301 1.00 81.25 105 PHE A O 1
ATOM 811 N N . ALA A 1 106 ? 0.789 -5.754 -8.066 1.00 78.94 106 ALA A N 1
ATOM 812 C CA . ALA A 1 106 ? 0.077 -5.653 -9.339 1.00 78.94 106 ALA A CA 1
ATOM 813 C C . ALA A 1 106 ? 1.000 -5.944 -10.539 1.00 78.94 106 ALA A C 1
ATOM 815 O O . ALA A 1 106 ? 0.627 -6.697 -11.436 1.00 78.94 106 ALA A O 1
ATOM 816 N N . MET A 1 107 ? 2.226 -5.415 -10.527 1.00 77.50 107 MET A N 1
ATOM 817 C CA . MET A 1 107 ? 3.202 -5.637 -11.596 1.00 77.50 107 MET A CA 1
ATOM 818 C C . MET A 1 107 ? 3.703 -7.085 -11.651 1.00 77.50 107 MET A C 1
ATOM 820 O O . MET A 1 107 ? 3.816 -7.644 -12.736 1.00 77.50 107 MET A O 1
ATOM 824 N N . SER A 1 108 ? 3.941 -7.727 -10.505 1.00 81.94 108 SER A N 1
ATOM 825 C CA . SER A 1 108 ? 4.262 -9.158 -10.446 1.00 81.94 108 SER A CA 1
ATOM 826 C C . SER A 1 108 ? 3.122 -10.007 -11.010 1.00 81.94 108 SER A C 1
ATOM 828 O O . SER A 1 108 ? 3.376 -10.947 -11.755 1.00 81.94 108 SER A O 1
ATOM 830 N N . SER A 1 109 ? 1.862 -9.649 -10.736 1.00 83.12 109 SER A N 1
ATOM 831 C CA . SER A 1 109 ? 0.708 -10.321 -11.349 1.00 83.12 109 SER A CA 1
ATOM 832 C C . SER A 1 109 ? 0.699 -10.188 -12.878 1.00 83.12 109 SER A C 1
ATOM 834 O O . SER A 1 109 ? 0.396 -11.160 -13.568 1.00 83.12 1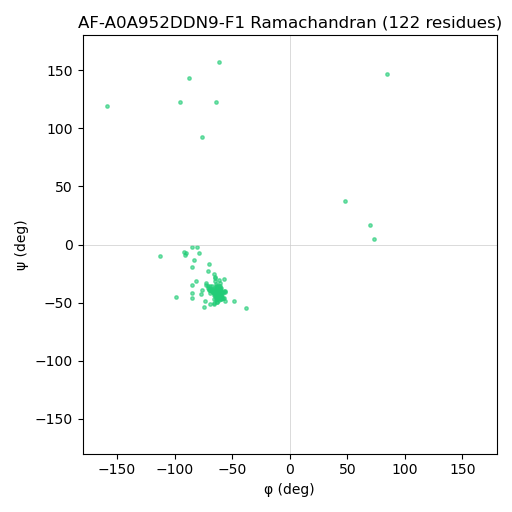09 SER A O 1
ATOM 836 N N . GLU A 1 110 ? 1.067 -9.021 -13.414 1.00 81.56 110 GLU A N 1
ATOM 837 C CA . GLU A 1 110 ? 1.237 -8.791 -14.857 1.00 81.56 110 GLU A CA 1
ATOM 838 C C . GLU A 1 110 ? 2.359 -9.670 -15.438 1.00 81.56 110 GLU A C 1
ATOM 840 O O . GLU A 1 110 ? 2.161 -10.356 -16.439 1.00 81.56 110 GLU A O 1
ATOM 845 N N . ILE A 1 111 ? 3.514 -9.721 -14.763 1.00 83.12 111 ILE A N 1
ATOM 846 C CA . ILE A 1 111 ? 4.666 -10.549 -15.151 1.00 83.12 111 ILE A CA 1
ATOM 847 C C . ILE A 1 111 ? 4.278 -12.029 -15.186 1.00 83.12 111 ILE A C 1
ATOM 849 O O . ILE A 1 111 ? 4.596 -12.722 -16.152 1.00 83.12 111 ILE A O 1
ATOM 853 N N . PHE A 1 112 ? 3.552 -12.520 -14.178 1.00 88.31 112 PHE A N 1
ATOM 854 C CA . PHE A 1 112 ? 3.098 -13.912 -14.140 1.00 88.31 112 PHE A CA 1
ATOM 855 C C . PHE A 1 112 ? 2.136 -14.234 -15.282 1.00 88.31 112 PHE A C 1
ATOM 857 O O . PHE A 1 112 ? 2.187 -15.338 -15.818 1.00 88.31 112 PHE A O 1
ATOM 864 N N . LYS A 1 113 ? 1.286 -13.281 -15.682 1.00 83.88 113 LYS A N 1
ATOM 865 C CA . LYS A 1 113 ? 0.395 -13.443 -16.839 1.00 83.88 113 LYS A CA 1
ATOM 866 C C . LYS A 1 113 ? 1.156 -13.441 -18.164 1.00 83.88 113 LYS A C 1
ATOM 868 O O . LYS A 1 113 ? 0.791 -14.195 -19.057 1.00 83.88 113 LYS A O 1
ATOM 873 N N . GLN A 1 114 ? 2.182 -12.601 -18.297 1.00 81.50 114 GLN A N 1
ATOM 874 C CA . GLN A 1 114 ? 2.893 -12.403 -19.560 1.00 81.50 114 GLN A CA 1
ATOM 875 C C . GLN A 1 114 ? 3.997 -13.443 -19.806 1.00 81.50 114 GLN A C 1
ATOM 877 O O . GLN A 1 114 ? 4.138 -13.927 -20.925 1.00 81.50 114 GLN A O 1
ATOM 882 N N . TYR A 1 115 ? 4.770 -13.792 -18.777 1.00 80.12 115 TYR A N 1
ATOM 883 C CA . TYR A 1 115 ? 5.948 -14.664 -18.887 1.00 80.12 115 TYR A CA 1
ATOM 884 C C . TYR A 1 115 ? 5.773 -16.016 -18.182 1.00 80.12 115 TYR A C 1
ATOM 886 O O . TYR A 1 115 ? 6.598 -16.910 -18.357 1.00 80.12 115 TYR A O 1
ATOM 894 N N . GLY A 1 116 ? 4.707 -16.186 -17.398 1.00 84.75 116 GLY A N 1
ATOM 895 C CA . GLY A 1 116 ? 4.502 -17.350 -16.541 1.00 84.75 116 GLY A CA 1
ATOM 896 C C . GLY A 1 116 ? 5.214 -17.212 -15.185 1.00 84.75 116 GLY A C 1
ATOM 897 O O . GLY A 1 116 ? 6.293 -16.613 -15.105 1.00 84.75 116 GLY A O 1
ATOM 898 N N . PRO A 1 117 ? 4.641 -17.768 -14.102 1.00 85.19 117 PRO A N 1
ATOM 899 C CA . PRO A 1 117 ? 5.202 -17.660 -12.752 1.00 85.19 117 PRO A CA 1
ATOM 900 C C . PRO A 1 117 ? 6.564 -18.361 -12.601 1.00 85.19 117 PRO A C 1
ATOM 902 O O . PRO A 1 117 ? 7.398 -17.911 -11.824 1.00 85.19 117 PRO A O 1
ATOM 905 N N . ASP A 1 118 ? 6.833 -19.406 -13.389 1.00 85.50 118 ASP A N 1
ATOM 906 C CA . ASP A 1 118 ? 8.095 -20.164 -13.333 1.00 85.50 118 ASP A CA 1
ATOM 907 C C . ASP A 1 118 ? 9.231 -19.550 -14.176 1.00 85.50 118 ASP A C 1
ATOM 909 O O . ASP A 1 118 ? 10.371 -20.041 -14.177 1.00 85.50 118 ASP A O 1
ATOM 913 N N . SER A 1 119 ? 8.951 -18.456 -14.892 1.00 81.38 119 SER A N 1
ATOM 914 C CA . SER A 1 119 ? 9.971 -17.724 -15.643 1.00 81.38 119 SER A CA 1
ATOM 915 C C . SER A 1 119 ? 11.053 -17.167 -14.716 1.00 81.38 119 SER A C 1
ATOM 917 O O . SER A 1 119 ? 10.846 -16.987 -13.517 1.00 81.38 119 SER A O 1
ATOM 919 N N . PHE A 1 120 ? 12.243 -16.901 -15.259 1.00 78.25 120 PHE A N 1
ATOM 920 C CA . PHE A 1 120 ? 13.333 -16.309 -14.476 1.00 78.25 120 PHE A CA 1
ATOM 921 C C . PHE A 1 120 ? 12.921 -14.965 -13.851 1.00 78.25 120 PHE A C 1
ATOM 923 O O . PHE A 1 120 ? 13.198 -14.729 -12.682 1.00 78.25 120 PHE A O 1
ATOM 930 N N . ILE A 1 121 ? 12.180 -14.139 -14.599 1.00 75.19 121 ILE A N 1
ATOM 931 C CA . ILE A 1 121 ? 11.658 -12.844 -14.138 1.00 75.19 121 ILE A CA 1
ATOM 932 C C . ILE A 1 121 ? 10.498 -13.029 -13.144 1.00 75.19 121 ILE A C 1
ATOM 934 O O . ILE A 1 121 ? 10.366 -12.241 -12.219 1.00 75.19 121 ILE A O 1
ATOM 938 N N . GLY A 1 122 ? 9.676 -14.074 -13.292 1.00 77.06 122 GLY A N 1
ATOM 939 C CA . GLY A 1 122 ? 8.612 -14.403 -12.334 1.00 77.06 122 GLY A CA 1
ATOM 940 C C . GLY A 1 122 ? 9.124 -14.937 -10.990 1.00 77.06 122 GLY A C 1
ATOM 941 O O . GLY A 1 122 ? 8.443 -14.830 -9.974 1.00 77.06 122 GLY A O 1
ATOM 942 N N . ARG A 1 123 ? 10.340 -15.488 -10.960 1.00 79.12 123 ARG A N 1
ATOM 943 C CA . ARG A 1 123 ? 10.987 -15.976 -9.733 1.00 79.12 123 ARG A CA 1
ATOM 944 C C . ARG A 1 123 ? 11.837 -14.923 -9.013 1.00 79.12 123 ARG A C 1
ATOM 946 O O . ARG A 1 123 ? 12.327 -15.222 -7.923 1.00 79.12 123 ARG A O 1
ATOM 953 N N . LEU A 1 124 ? 12.024 -13.749 -9.619 1.00 68.81 124 LEU A N 1
ATOM 954 C CA . LEU A 1 124 ? 12.778 -12.612 -9.080 1.00 68.81 124 LEU A CA 1
ATOM 955 C C . LEU A 1 124 ? 11.861 -11.673 -8.279 1.00 68.81 124 LEU A C 1
ATOM 957 O O . LEU A 1 124 ? 12.284 -11.239 -7.185 1.00 68.81 124 LEU A O 1
#

Foldseek 3Di:
DVVVVVVVVVVPVVCCVPVVLCCCCPPVVDPSVVVVVVVVVVVVVVVVVCVVVVVVVVVVLVVCVVVCVLVVVLVVCVVVCVVVVHDSVCVSLVVLCVVDVVSSVVVLVVCCVPVNCPDPSNVD